Protein AF-A0A9P6BL00-F1 (afdb_monomer_lite)

Sequence (69 aa):
SATNRLIGAKDHASVQINIGDVDENGRYTGSFTTYALSGYVRAQAEADDSINRLATRDGLLSMVWNYQK

Structure (mmCIF, N/CA/C/O backbone):
data_AF-A0A9P6BL00-F1
#
_entry.id   AF-A0A9P6BL00-F1
#
loop_
_atom_site.group_PDB
_atom_site.id
_atom_site.type_symbol
_atom_site.label_atom_id
_atom_site.label_alt_id
_atom_site.label_comp_id
_atom_site.label_asym_id
_atom_site.label_entity_id
_atom_site.label_seq_id
_atom_site.pdbx_PDB_ins_code
_atom_site.Cartn_x
_atom_site.Cartn_y
_atom_site.Cartn_z
_atom_site.occupancy
_atom_site.B_iso_or_equiv
_atom_site.auth_seq_id
_atom_site.auth_comp_id
_atom_site.auth_asym_id
_atom_site.auth_atom_id
_atom_site.pdbx_PDB_model_num
ATOM 1 N N . SER A 1 1 ? -4.043 2.300 -6.127 1.00 55.84 1 SER A N 1
ATOM 2 C CA . SER A 1 1 ? -2.651 1.804 -6.156 1.00 55.84 1 SER A CA 1
ATOM 3 C C . SER A 1 1 ? -1.755 2.840 -6.807 1.00 55.84 1 SER A C 1
ATOM 5 O O . SER A 1 1 ? -2.037 3.208 -7.939 1.00 55.84 1 SER A O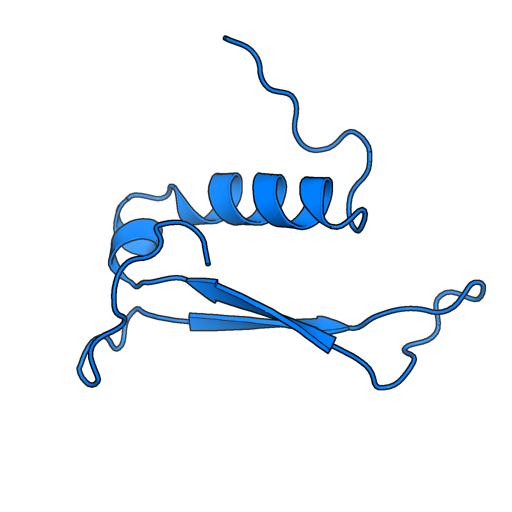 1
ATOM 7 N N . ALA A 1 2 ? -0.766 3.348 -6.064 1.00 52.22 2 ALA A N 1
ATOM 8 C CA . ALA A 1 2 ? 0.102 4.524 -6.285 1.00 52.22 2 ALA A CA 1
ATOM 9 C C . ALA A 1 2 ? 0.164 5.186 -7.683 1.00 52.22 2 ALA A C 1
ATOM 11 O O . ALA A 1 2 ? 0.063 6.402 -7.770 1.00 52.22 2 ALA A O 1
ATOM 12 N N . THR A 1 3 ? 0.309 4.430 -8.775 1.00 58.59 3 THR A N 1
ATOM 13 C CA . THR A 1 3 ? 0.499 4.977 -10.135 1.00 58.59 3 THR A CA 1
ATOM 14 C C . THR A 1 3 ? -0.528 4.510 -11.170 1.00 58.59 3 THR A C 1
ATOM 16 O O . THR A 1 3 ? -0.368 4.798 -12.352 1.00 58.59 3 THR A O 1
ATOM 19 N N . ASN A 1 4 ? -1.578 3.781 -10.764 1.00 64.38 4 ASN A N 1
ATOM 20 C CA . ASN A 1 4 ? -2.587 3.188 -11.664 1.00 64.38 4 ASN A CA 1
ATOM 21 C C . ASN A 1 4 ? -1.987 2.374 -12.835 1.00 64.38 4 ASN A C 1
ATOM 23 O O . ASN A 1 4 ? -2.610 2.186 -13.878 1.00 64.38 4 ASN A O 1
ATOM 27 N N . ARG A 1 5 ? -0.753 1.891 -12.659 1.00 65.50 5 ARG A N 1
ATOM 28 C CA . ARG A 1 5 ? 0.016 1.153 -13.655 1.00 65.50 5 ARG A CA 1
ATOM 29 C C . ARG A 1 5 ? -0.227 -0.344 -13.485 1.00 65.50 5 ARG A C 1
ATOM 31 O O . ARG A 1 5 ? -0.259 -0.844 -12.362 1.00 65.50 5 ARG A O 1
ATOM 38 N N . LEU A 1 6 ? -0.379 -1.054 -14.602 1.00 74.44 6 LEU A N 1
ATOM 39 C CA . LEU A 1 6 ? -0.559 -2.504 -14.599 1.00 74.44 6 LEU A CA 1
ATOM 40 C C . LEU A 1 6 ? 0.681 -3.183 -13.993 1.00 74.44 6 LEU A C 1
ATOM 42 O O . LEU A 1 6 ? 1.798 -2.979 -14.473 1.00 74.44 6 LEU A O 1
ATOM 46 N N . ILE A 1 7 ? 0.482 -3.992 -12.952 1.00 73.00 7 ILE A N 1
ATOM 47 C CA . ILE A 1 7 ? 1.524 -4.852 -12.385 1.00 73.00 7 ILE A CA 1
ATOM 48 C C . ILE A 1 7 ? 1.593 -6.108 -13.257 1.00 73.00 7 ILE A C 1
ATOM 50 O O . ILE A 1 7 ? 0.647 -6.892 -13.311 1.00 73.00 7 ILE A O 1
ATOM 54 N N . GLY A 1 8 ? 2.686 -6.2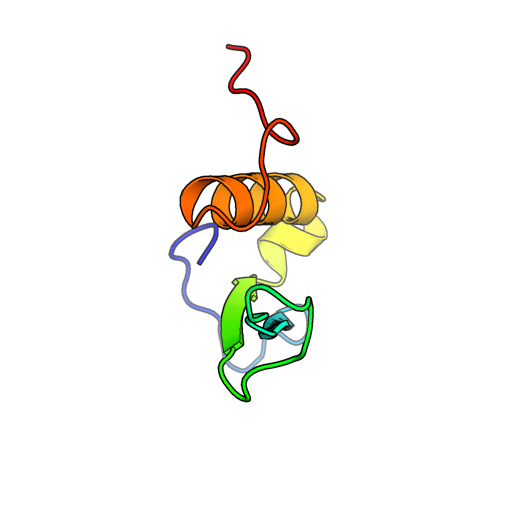65 -14.002 1.00 76.88 8 GLY A N 1
ATOM 55 C CA . GLY A 1 8 ? 2.893 -7.435 -14.855 1.00 76.88 8 GLY A CA 1
ATOM 56 C C . GLY A 1 8 ? 3.256 -8.678 -14.038 1.00 76.88 8 GLY A C 1
ATOM 57 O O . GLY A 1 8 ? 3.922 -8.575 -13.015 1.00 76.88 8 GLY A O 1
ATOM 58 N N . ALA A 1 9 ? 2.905 -9.871 -14.529 1.00 73.06 9 ALA A N 1
ATOM 59 C CA . ALA A 1 9 ? 3.165 -11.140 -13.831 1.00 73.06 9 ALA A CA 1
ATOM 60 C C . ALA A 1 9 ? 4.659 -11.443 -13.570 1.00 73.06 9 ALA A C 1
ATOM 62 O O . ALA A 1 9 ? 4.980 -12.265 -12.720 1.00 73.06 9 ALA A O 1
ATOM 63 N N . LYS A 1 10 ? 5.575 -10.789 -14.299 1.00 77.38 10 LYS A N 1
ATOM 64 C CA . LYS A 1 10 ? 7.035 -10.906 -14.120 1.00 77.38 10 LYS A CA 1
ATOM 65 C C . LYS A 1 10 ? 7.647 -9.757 -13.307 1.00 77.38 10 LYS A C 1
ATOM 67 O O . LYS A 1 10 ? 8.868 -9.673 -13.199 1.00 77.38 10 LYS A O 1
ATOM 72 N N . ASP A 1 11 ? 6.832 -8.855 -12.758 1.00 71.94 11 ASP A N 1
ATOM 73 C CA . ASP A 1 11 ? 7.311 -7.794 -11.869 1.00 71.94 11 ASP A CA 1
ATOM 74 C C . ASP A 1 11 ? 7.511 -8.347 -10.450 1.00 71.94 11 ASP A C 1
ATOM 76 O O . ASP A 1 11 ? 6.686 -8.151 -9.557 1.00 71.94 11 ASP A O 1
ATOM 80 N N . HIS A 1 12 ? 8.631 -9.044 -10.242 1.00 80.56 12 HIS A N 1
ATOM 81 C CA . HIS A 1 12 ? 9.034 -9.577 -8.933 1.00 80.56 12 HIS A CA 1
ATOM 82 C C . HIS A 1 12 ? 9.408 -8.488 -7.918 1.00 80.56 12 HIS A C 1
ATOM 84 O O . HIS A 1 12 ? 9.610 -8.782 -6.742 1.00 80.56 12 HIS A O 1
ATOM 90 N N . ALA A 1 13 ? 9.524 -7.235 -8.364 1.00 80.69 13 ALA A N 1
ATOM 91 C CA . ALA A 1 13 ? 9.752 -6.100 -7.488 1.00 80.69 13 ALA A CA 1
ATOM 92 C C . ALA A 1 13 ? 8.433 -5.488 -6.987 1.00 80.69 13 ALA A C 1
ATOM 94 O O . ALA A 1 13 ? 8.471 -4.674 -6.063 1.00 80.69 13 ALA A O 1
ATOM 95 N N . SER A 1 14 ? 7.275 -5.868 -7.538 1.00 82.38 14 SER A N 1
ATOM 96 C CA . SER A 1 14 ? 5.978 -5.448 -7.004 1.00 82.38 14 SER A CA 1
ATOM 97 C C . SER A 1 14 ? 5.691 -6.075 -5.639 1.00 82.38 14 SER A C 1
ATOM 99 O O . SER A 1 14 ? 6.128 -7.185 -5.338 1.00 82.38 14 SER A O 1
ATOM 101 N N . VAL A 1 15 ? 4.981 -5.338 -4.787 1.00 84.94 15 VAL A N 1
ATOM 102 C CA . VAL A 1 15 ? 4.558 -5.810 -3.462 1.00 84.94 15 VAL A CA 1
ATOM 103 C C . VAL A 1 15 ? 3.115 -5.434 -3.205 1.00 84.94 15 VAL A C 1
ATOM 105 O O . VAL A 1 15 ? 2.625 -4.399 -3.662 1.00 84.94 15 VAL A O 1
ATOM 108 N N . GLN A 1 16 ? 2.464 -6.275 -2.416 1.00 87.94 16 GLN A N 1
ATOM 109 C CA . GLN A 1 16 ? 1.171 -5.999 -1.826 1.00 87.94 16 GLN A CA 1
ATOM 110 C C . GLN A 1 16 ? 1.356 -5.896 -0.313 1.00 87.94 16 GLN A C 1
ATOM 112 O O . GLN A 1 16 ? 1.910 -6.800 0.310 1.00 87.94 16 GLN A O 1
ATOM 117 N N . ILE A 1 17 ? 0.923 -4.779 0.259 1.00 87.31 17 ILE A N 1
ATOM 118 C CA . ILE A 1 17 ? 1.001 -4.489 1.688 1.00 87.31 17 ILE A CA 1
ATOM 119 C C . ILE A 1 17 ? -0.420 -4.521 2.234 1.00 87.31 17 ILE A C 1
ATOM 121 O O . ILE A 1 17 ? -1.285 -3.805 1.736 1.00 87.31 17 ILE A O 1
ATOM 125 N N . ASN A 1 18 ? -0.647 -5.333 3.262 1.00 88.06 18 ASN A N 1
ATOM 126 C CA . ASN A 1 18 ? -1.926 -5.403 3.957 1.00 88.06 18 ASN A CA 1
ATOM 127 C C . ASN A 1 18 ? -1.784 -4.668 5.292 1.00 88.06 18 ASN A C 1
ATOM 129 O O . ASN A 1 18 ? -0.977 -5.068 6.131 1.00 88.06 18 ASN A O 1
ATOM 133 N N . ILE A 1 19 ? -2.557 -3.604 5.486 1.00 85.75 19 ILE A N 1
ATOM 134 C CA . ILE A 1 19 ? -2.649 -2.873 6.749 1.00 85.75 19 ILE A CA 1
ATOM 135 C C . ILE A 1 19 ? -3.864 -3.396 7.495 1.00 85.75 19 ILE A C 1
ATOM 137 O O . ILE A 1 19 ? -4.960 -3.414 6.947 1.00 85.75 19 ILE A O 1
ATOM 141 N N . GLY A 1 20 ? -3.663 -3.879 8.718 1.00 87.88 20 GLY A N 1
ATOM 142 C CA . GLY A 1 20 ? -4.758 -4.401 9.521 1.00 87.88 20 GLY A CA 1
ATOM 143 C C . GLY A 1 20 ? -5.593 -3.281 10.128 1.00 87.88 20 GLY A C 1
ATOM 144 O O . GLY A 1 20 ? -5.038 -2.401 10.783 1.00 87.88 20 GLY A O 1
ATOM 145 N N . ASP A 1 21 ? -6.909 -3.342 9.948 1.00 87.56 21 ASP A N 1
ATOM 146 C CA . ASP A 1 21 ? -7.818 -2.365 10.538 1.00 87.56 21 ASP A CA 1
ATOM 147 C C . ASP A 1 21 ? -7.969 -2.650 12.040 1.00 87.56 21 ASP A C 1
ATOM 149 O O . ASP A 1 21 ? -8.130 -3.806 12.461 1.00 87.56 21 ASP A O 1
ATOM 153 N N . VAL A 1 22 ? -7.911 -1.600 12.858 1.00 88.00 22 VAL A N 1
ATOM 154 C CA . VAL A 1 22 ? -7.981 -1.690 14.322 1.00 88.00 22 VAL A CA 1
ATOM 155 C C . VAL A 1 22 ? -9.291 -1.116 14.854 1.00 88.00 22 VAL A C 1
ATOM 157 O O . VAL A 1 22 ? -9.841 -0.175 14.286 1.00 88.00 22 VAL A O 1
ATOM 160 N N . ASP A 1 23 ? -9.796 -1.700 15.938 1.00 85.12 23 ASP A N 1
ATOM 161 C CA . ASP A 1 23 ? -10.936 -1.171 16.683 1.00 85.12 23 ASP A CA 1
ATOM 162 C C . ASP A 1 23 ? -10.513 -0.030 17.626 1.00 85.12 23 ASP A C 1
ATOM 164 O O . ASP A 1 23 ? -9.332 0.294 17.767 1.00 85.12 23 ASP A O 1
ATOM 168 N N . GLU A 1 24 ? -11.483 0.573 18.315 1.00 85.50 24 GLU A N 1
ATOM 169 C CA . GLU A 1 24 ? -11.250 1.662 19.277 1.00 85.50 24 GLU A CA 1
ATOM 170 C C . GLU A 1 24 ? -10.344 1.261 20.457 1.00 85.50 24 GLU A C 1
ATOM 172 O O . GLU A 1 24 ? -9.743 2.120 21.100 1.00 85.50 24 GLU A O 1
ATOM 177 N N . ASN A 1 25 ? -10.203 -0.040 20.731 1.00 87.38 25 ASN A N 1
ATOM 178 C CA . ASN A 1 25 ? -9.311 -0.575 21.760 1.00 87.38 25 ASN A CA 1
ATOM 179 C C . ASN A 1 25 ? -7.914 -0.907 21.207 1.00 87.38 25 ASN A C 1
ATOM 181 O O . ASN A 1 25 ? -7.098 -1.506 21.914 1.00 87.38 25 ASN A O 1
ATOM 185 N N . GLY A 1 26 ? -7.641 -0.562 19.944 1.00 82.38 26 GLY A N 1
ATOM 186 C CA . GLY A 1 26 ? -6.394 -0.864 19.248 1.00 82.38 26 GLY A CA 1
ATOM 187 C C . GLY A 1 26 ? -6.232 -2.342 18.891 1.00 82.38 26 GLY A C 1
ATOM 188 O O . GLY A 1 26 ? -5.113 -2.790 18.638 1.00 82.38 26 GLY A O 1
ATOM 189 N N . ARG A 1 27 ? -7.312 -3.133 18.901 1.00 87.12 27 ARG A N 1
ATOM 190 C CA . ARG A 1 27 ? -7.274 -4.558 18.558 1.00 87.12 27 ARG A CA 1
ATOM 191 C C . ARG A 1 27 ? -7.559 -4.757 17.086 1.00 87.12 27 ARG A C 1
ATOM 193 O O . ARG A 1 27 ? -8.428 -4.125 16.498 1.00 87.12 27 ARG A O 1
ATOM 200 N N . TYR A 1 28 ? -6.833 -5.697 16.505 1.00 86.56 28 TYR A N 1
ATOM 201 C CA . TYR A 1 28 ? -7.000 -6.069 15.115 1.00 86.56 28 TYR A CA 1
ATOM 202 C C . TYR A 1 28 ? -8.388 -6.688 14.858 1.00 86.56 28 TYR A C 1
ATOM 204 O O . TYR A 1 28 ? -8.786 -7.633 15.539 1.00 86.56 28 TYR A O 1
ATOM 212 N N . THR A 1 29 ? -9.108 -6.163 13.865 1.00 84.00 29 THR A N 1
ATOM 213 C CA . THR A 1 29 ? -10.523 -6.491 13.588 1.00 84.00 29 THR A CA 1
ATOM 214 C C . THR A 1 29 ? -10.730 -7.629 12.587 1.00 84.00 29 THR A C 1
ATOM 216 O O . THR A 1 29 ? -11.864 -8.040 12.354 1.00 84.00 29 THR A O 1
ATOM 219 N N . GLY A 1 30 ? -9.663 -8.151 11.973 1.00 84.31 30 GLY A N 1
ATOM 220 C CA . GLY A 1 30 ? -9.768 -9.168 10.916 1.00 84.31 30 GLY A CA 1
ATOM 221 C C . GLY A 1 30 ? -9.949 -8.601 9.503 1.00 84.31 30 GLY A C 1
ATOM 222 O O . GLY A 1 30 ? -9.873 -9.359 8.536 1.00 84.31 30 GLY A O 1
ATOM 223 N N . SER A 1 31 ? -10.149 -7.286 9.367 1.00 86.12 31 SER A N 1
ATOM 224 C CA . SER A 1 31 ? -10.201 -6.595 8.072 1.00 86.12 31 SER A CA 1
ATOM 225 C C . SER A 1 31 ? -8.840 -6.007 7.707 1.00 86.12 31 SER A C 1
ATOM 227 O O . SER A 1 31 ? -8.021 -5.716 8.582 1.00 86.12 31 SER A O 1
ATOM 229 N N . PHE A 1 32 ? -8.562 -5.902 6.408 1.00 87.25 32 PHE A N 1
ATOM 230 C CA . PHE A 1 32 ? -7.302 -5.363 5.913 1.00 87.25 32 PHE A CA 1
ATOM 231 C C . PHE A 1 32 ? -7.536 -4.324 4.823 1.00 87.25 32 PHE A C 1
ATOM 233 O O . PHE A 1 32 ? -8.116 -4.625 3.776 1.00 87.25 32 PHE A O 1
ATOM 240 N N . THR A 1 33 ? -6.940 -3.154 4.998 1.00 85.25 33 THR A N 1
ATOM 241 C CA . THR A 1 33 ? -6.752 -2.181 3.930 1.00 85.25 33 THR A CA 1
ATOM 242 C C . THR A 1 33 ? -5.505 -2.554 3.128 1.00 85.25 33 THR A C 1
ATOM 244 O O . THR A 1 33 ? -4.385 -2.567 3.635 1.00 85.25 33 THR A O 1
ATOM 247 N N . THR A 1 34 ? -5.691 -2.920 1.860 1.00 86.81 34 THR A N 1
ATOM 248 C CA . THR A 1 34 ? -4.617 -3.451 1.006 1.00 86.81 34 THR A CA 1
ATOM 249 C C . THR A 1 34 ? -4.097 -2.403 0.022 1.00 86.81 34 THR A C 1
ATOM 251 O O . THR A 1 34 ? -4.862 -1.849 -0.768 1.00 86.81 34 THR A O 1
ATOM 254 N N . TYR A 1 35 ? -2.776 -2.221 -0.031 1.00 85.56 35 TYR A N 1
ATOM 255 C CA . TYR A 1 35 ? -2.095 -1.375 -1.009 1.00 85.56 35 TYR A CA 1
ATOM 256 C C . TYR A 1 35 ? -1.166 -2.184 -1.908 1.00 85.56 35 TYR A C 1
ATOM 258 O O . TYR A 1 35 ? -0.259 -2.870 -1.444 1.00 85.56 35 TYR A O 1
ATOM 266 N N . ALA A 1 36 ? -1.357 -2.057 -3.221 1.00 85.88 36 ALA A N 1
ATOM 267 C CA . ALA A 1 36 ? -0.453 -2.625 -4.215 1.00 85.88 36 ALA A CA 1
ATOM 268 C C . ALA A 1 36 ? 0.503 -1.553 -4.755 1.00 85.88 36 ALA A C 1
ATOM 270 O O . ALA A 1 36 ? 0.074 -0.476 -5.190 1.00 85.88 36 ALA A O 1
ATOM 271 N N . LEU A 1 37 ? 1.798 -1.868 -4.757 1.00 83.44 37 LEU A N 1
ATOM 272 C CA . LEU A 1 37 ? 2.875 -1.015 -5.254 1.00 83.44 37 LEU A CA 1
ATOM 273 C C . LEU A 1 37 ? 3.630 -1.750 -6.357 1.00 83.44 37 LEU A C 1
ATOM 275 O O . LEU A 1 37 ? 4.128 -2.858 -6.163 1.00 83.44 37 LEU A O 1
ATOM 279 N N . SER A 1 38 ? 3.742 -1.114 -7.521 1.00 83.38 38 SER A N 1
ATOM 280 C CA . SER A 1 38 ? 4.556 -1.633 -8.624 1.00 83.38 38 SER A CA 1
ATOM 281 C C . SER A 1 38 ? 6.047 -1.557 -8.291 1.00 83.38 38 SER A C 1
ATOM 283 O O . SER A 1 38 ? 6.478 -0.598 -7.639 1.00 83.38 38 SER A O 1
ATOM 285 N N . GLY A 1 39 ? 6.849 -2.481 -8.824 1.00 80.50 39 GLY A N 1
ATOM 286 C CA . GLY A 1 39 ? 8.300 -2.481 -8.633 1.00 80.50 39 GLY A CA 1
ATOM 287 C C . GLY A 1 39 ? 8.986 -1.214 -9.145 1.00 80.50 39 GLY A C 1
ATOM 288 O O . GLY A 1 39 ? 9.984 -0.779 -8.582 1.00 80.50 39 GLY A O 1
ATOM 289 N N . TYR A 1 40 ? 8.397 -0.557 -10.147 1.00 81.62 40 TYR A N 1
ATOM 290 C CA . TYR A 1 40 ? 8.884 0.714 -10.686 1.00 81.62 40 TYR A CA 1
ATOM 291 C C . TYR A 1 40 ? 8.925 1.837 -9.635 1.00 81.62 40 TYR A C 1
ATOM 293 O O . TYR A 1 40 ? 9.957 2.475 -9.460 1.00 81.62 40 TYR A O 1
ATOM 301 N N . VAL A 1 41 ? 7.829 2.040 -8.897 1.00 82.00 41 VAL A N 1
ATOM 302 C CA . VAL A 1 41 ? 7.727 3.075 -7.845 1.00 82.00 41 VAL A CA 1
ATOM 303 C C . VAL A 1 41 ? 8.690 2.776 -6.691 1.00 82.00 41 VAL A C 1
ATOM 305 O O . VAL A 1 41 ? 9.284 3.684 -6.117 1.00 82.00 41 VAL A O 1
ATOM 308 N N . ARG A 1 42 ? 8.910 1.489 -6.387 1.00 81.25 42 ARG A N 1
ATOM 309 C CA . ARG A 1 42 ? 9.912 1.062 -5.398 1.00 81.25 42 ARG A CA 1
ATOM 310 C C . ARG A 1 42 ? 11.340 1.330 -5.859 1.00 81.25 42 ARG A C 1
ATOM 312 O O . ARG A 1 42 ? 12.152 1.760 -5.050 1.00 81.25 42 ARG A O 1
ATOM 319 N N . ALA A 1 43 ? 11.638 1.117 -7.139 1.00 83.00 43 ALA A N 1
ATOM 320 C CA . ALA A 1 43 ? 12.956 1.394 -7.706 1.00 83.00 43 ALA A CA 1
ATOM 321 C C . ALA A 1 43 ? 13.286 2.897 -7.747 1.00 83.00 43 ALA A C 1
ATOM 323 O O . ALA A 1 43 ? 14.450 3.259 -7.629 1.00 83.00 43 ALA A O 1
ATOM 324 N N . GLN A 1 44 ? 12.276 3.764 -7.879 1.00 83.81 44 GLN A N 1
ATOM 325 C CA . GLN A 1 44 ? 12.430 5.226 -7.845 1.00 83.81 44 GLN A CA 1
ATOM 326 C C . GLN A 1 44 ? 12.491 5.810 -6.422 1.00 83.81 44 GLN A C 1
ATOM 328 O O . GLN A 1 44 ? 12.595 7.019 -6.271 1.00 83.81 44 GLN A O 1
ATOM 333 N N . ALA A 1 45 ? 12.409 4.974 -5.378 1.00 80.44 45 ALA A N 1
ATOM 334 C CA . ALA A 1 45 ? 12.306 5.396 -3.977 1.00 80.44 45 ALA A CA 1
ATOM 335 C C . ALA A 1 45 ? 11.079 6.281 -3.643 1.00 80.44 45 ALA A C 1
ATOM 337 O O . ALA A 1 45 ? 10.971 6.793 -2.535 1.00 80.44 45 ALA A O 1
ATOM 338 N N . GLU A 1 46 ? 10.095 6.379 -4.543 1.00 81.50 46 GLU A N 1
ATOM 339 C CA . GLU A 1 46 ? 8.832 7.114 -4.340 1.00 81.50 46 GLU A CA 1
ATOM 340 C C . GLU A 1 46 ? 7.745 6.265 -3.654 1.00 81.50 46 GLU A C 1
ATOM 342 O O . GLU A 1 46 ? 6.598 6.689 -3.483 1.00 81.50 46 GLU A O 1
ATOM 347 N N . ALA A 1 47 ? 8.078 5.024 -3.285 1.00 82.00 47 ALA A N 1
ATOM 348 C CA . ALA A 1 47 ? 7.144 4.107 -2.641 1.00 82.00 47 ALA A CA 1
ATOM 349 C C . ALA A 1 47 ? 6.703 4.590 -1.256 1.00 82.00 47 ALA A C 1
ATOM 351 O O . ALA A 1 47 ? 5.539 4.404 -0.914 1.00 82.00 47 ALA A O 1
ATOM 352 N N . ASP A 1 48 ? 7.600 5.223 -0.497 1.00 82.88 48 ASP A N 1
ATOM 353 C CA . ASP A 1 48 ? 7.297 5.737 0.841 1.00 82.88 48 ASP A CA 1
ATOM 354 C C . ASP A 1 48 ? 6.282 6.892 0.7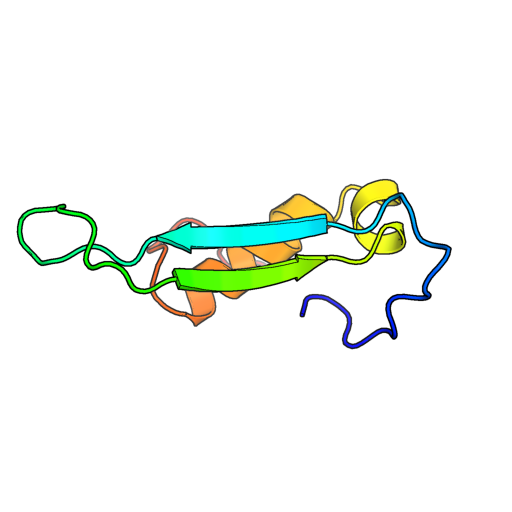90 1.00 82.88 48 ASP A C 1
ATOM 356 O O . ASP A 1 48 ? 5.206 6.796 1.380 1.00 82.88 48 ASP A O 1
ATOM 360 N N . A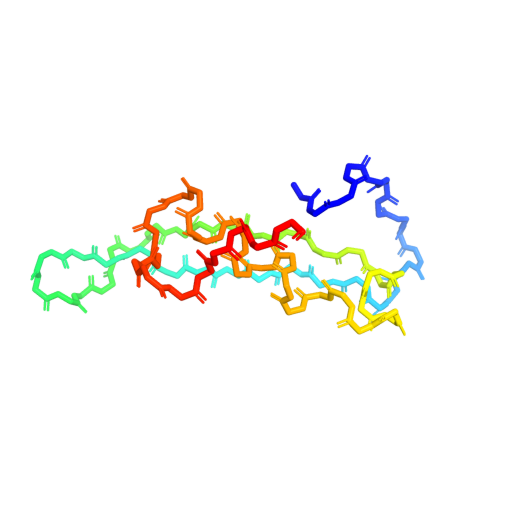SP A 1 49 ? 6.553 7.921 -0.022 1.00 84.06 49 ASP A N 1
ATOM 361 C CA . ASP A 1 49 ? 5.636 9.056 -0.210 1.00 84.06 49 ASP A CA 1
ATOM 362 C C . ASP A 1 49 ? 4.264 8.601 -0.732 1.00 84.06 49 ASP A C 1
ATOM 364 O O . ASP A 1 49 ? 3.216 9.029 -0.243 1.00 84.06 49 ASP A O 1
ATOM 368 N N . SER A 1 50 ? 4.258 7.643 -1.664 1.00 83.38 50 SER A N 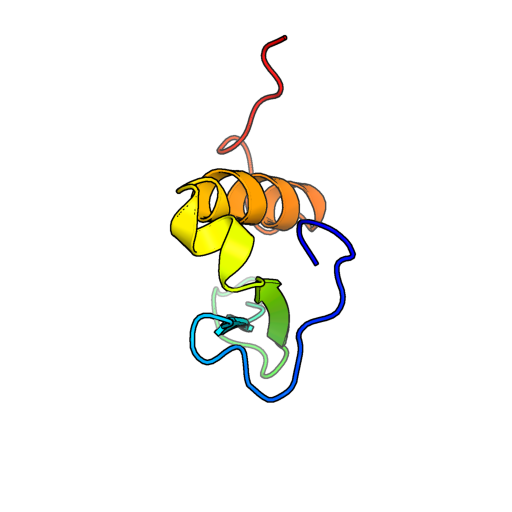1
ATOM 369 C CA . SER A 1 50 ? 3.024 7.066 -2.199 1.00 83.38 50 SER A CA 1
ATOM 370 C C . SER A 1 50 ? 2.183 6.364 -1.128 1.00 83.38 50 SER A C 1
ATOM 372 O O . SER A 1 50 ? 0.959 6.508 -1.133 1.00 83.38 50 SER A O 1
ATOM 374 N N . ILE A 1 51 ? 2.805 5.595 -0.226 1.00 84.38 51 ILE A N 1
ATOM 375 C CA . ILE A 1 51 ? 2.100 4.940 0.885 1.00 84.38 51 ILE A CA 1
ATOM 376 C C . ILE A 1 51 ? 1.577 5.990 1.857 1.00 84.38 51 ILE A C 1
ATOM 378 O O . ILE A 1 51 ? 0.398 5.940 2.197 1.00 84.38 51 ILE A O 1
ATOM 382 N N . ASN A 1 52 ? 2.409 6.950 2.262 1.00 85.00 52 ASN A N 1
ATOM 383 C CA . ASN A 1 52 ? 2.020 7.990 3.215 1.00 85.00 52 ASN A CA 1
ATOM 384 C C . ASN A 1 52 ? 0.821 8.788 2.696 1.00 85.00 52 ASN A C 1
ATOM 386 O O . ASN A 1 52 ? -0.172 8.956 3.402 1.00 85.00 52 ASN A O 1
ATOM 390 N N . ARG A 1 53 ? 0.839 9.171 1.416 1.00 83.81 53 ARG A N 1
ATOM 391 C CA . ARG A 1 53 ? -0.286 9.848 0.767 1.00 83.81 53 ARG A CA 1
ATOM 392 C C . ARG A 1 53 ? -1.560 8.997 0.732 1.00 83.81 53 ARG A C 1
ATOM 394 O O . ARG A 1 53 ? -2.648 9.531 0.949 1.00 83.81 53 ARG A O 1
ATOM 401 N N . LEU A 1 54 ? -1.455 7.701 0.425 1.00 84.00 54 LEU A N 1
ATOM 402 C CA . LEU A 1 54 ? -2.610 6.793 0.385 1.00 84.00 54 LEU A CA 1
ATOM 403 C C . LEU A 1 54 ? -3.180 6.542 1.786 1.00 84.00 54 LEU A C 1
ATOM 405 O O . LEU A 1 54 ? -4.384 6.667 1.977 1.00 84.00 54 LEU A O 1
ATOM 409 N N . ALA A 1 55 ? -2.322 6.284 2.770 1.00 83.00 55 ALA A N 1
ATOM 410 C CA . ALA A 1 55 ? -2.716 6.038 4.151 1.00 83.00 55 ALA A CA 1
ATOM 411 C C . ALA A 1 55 ? -3.317 7.287 4.817 1.00 83.00 55 ALA A C 1
ATOM 413 O O . ALA A 1 55 ? -4.286 7.178 5.565 1.00 83.00 55 ALA A O 1
ATOM 414 N N . THR A 1 56 ? -2.812 8.490 4.516 1.00 82.75 56 THR A N 1
ATOM 415 C CA . THR A 1 56 ? -3.444 9.743 4.963 1.00 82.75 56 THR A CA 1
ATOM 416 C C . THR A 1 56 ? -4.795 9.971 4.288 1.00 82.75 56 THR A C 1
ATOM 418 O O . THR A 1 56 ? -5.738 10.402 4.948 1.00 82.75 56 THR A O 1
ATOM 421 N N . ARG A 1 57 ? -4.935 9.652 2.993 1.00 80.69 57 ARG A N 1
ATOM 422 C CA . ARG A 1 57 ? -6.226 9.749 2.290 1.00 80.69 57 ARG A CA 1
ATOM 423 C C . ARG A 1 57 ? -7.275 8.802 2.875 1.00 80.69 57 ARG A C 1
ATOM 425 O O . ARG A 1 57 ? -8.431 9.198 2.990 1.00 80.69 57 ARG A O 1
ATOM 432 N N . ASP A 1 58 ? -6.868 7.593 3.236 1.00 80.38 58 ASP A N 1
ATOM 433 C CA . ASP A 1 58 ? -7.757 6.576 3.803 1.00 80.38 58 ASP A CA 1
ATOM 434 C C . ASP A 1 58 ? -7.970 6.763 5.319 1.00 80.38 58 ASP A C 1
ATOM 436 O O . ASP A 1 58 ? -8.661 5.973 5.953 1.00 80.38 58 ASP A O 1
ATOM 440 N N . GLY A 1 59 ? -7.416 7.832 5.909 1.00 80.25 59 GLY A N 1
ATOM 441 C CA . GLY A 1 59 ? -7.634 8.205 7.309 1.00 80.25 59 GLY A CA 1
ATOM 442 C C . GLY A 1 59 ? -6.859 7.365 8.327 1.00 80.25 59 GLY A C 1
ATOM 443 O O . GLY A 1 59 ? -7.046 7.547 9.526 1.00 80.25 59 GLY A O 1
ATOM 444 N N . LEU A 1 60 ? -5.966 6.483 7.868 1.00 78.75 60 LEU A N 1
ATOM 445 C CA . LEU A 1 60 ? -5.112 5.642 8.714 1.00 78.75 60 LEU A CA 1
ATOM 446 C C . LEU A 1 60 ? -3.984 6.443 9.381 1.00 78.75 60 LEU A C 1
ATOM 448 O O . LEU A 1 60 ? -3.490 6.059 10.438 1.00 78.75 60 LEU A O 1
ATOM 452 N N . LEU A 1 61 ? -3.566 7.554 8.767 1.00 78.19 61 LEU A N 1
ATOM 453 C CA . LEU A 1 61 ? -2.536 8.452 9.290 1.00 78.19 61 LEU A CA 1
ATOM 454 C C . LEU A 1 61 ? -3.067 9.881 9.387 1.00 78.19 61 LEU A C 1
ATOM 456 O O . LEU A 1 61 ? -3.551 10.435 8.400 1.00 78.19 61 LEU A O 1
ATOM 460 N N . SER A 1 62 ? -2.887 10.517 10.543 1.00 72.44 62 SER A N 1
ATOM 461 C CA . SER A 1 62 ? -3.119 11.951 10.729 1.00 72.44 62 SER A CA 1
ATOM 462 C C . SER A 1 62 ? -1.781 12.691 10.855 1.00 72.44 62 SER A C 1
ATOM 464 O O . SER A 1 62 ? -0.860 12.226 11.517 1.00 72.44 62 SER A O 1
ATOM 466 N N . MET A 1 63 ? -1.655 13.842 10.181 1.00 63.84 63 MET A N 1
ATOM 467 C CA . MET A 1 63 ? -0.492 14.755 10.239 1.00 63.84 63 MET A CA 1
ATOM 468 C C . MET A 1 63 ? 0.865 14.240 9.714 1.00 63.84 63 MET A C 1
ATOM 470 O O . MET A 1 63 ? 1.852 14.961 9.822 1.00 63.84 63 MET A O 1
ATOM 474 N N . VAL A 1 64 ? 0.944 13.049 9.114 1.00 65.38 64 VAL A N 1
ATOM 475 C CA . VAL A 1 64 ? 2.222 12.505 8.602 1.00 65.38 64 VAL A CA 1
ATOM 476 C C . VAL A 1 64 ? 2.587 13.050 7.216 1.00 65.38 64 VAL A C 1
ATOM 478 O O . VAL A 1 64 ? 3.760 13.279 6.938 1.00 65.38 64 VAL A O 1
ATOM 481 N N . TRP A 1 65 ? 1.599 13.303 6.354 1.00 66.62 65 TRP A N 1
ATOM 482 C CA . TRP A 1 65 ? 1.819 13.811 4.998 1.00 66.62 65 TRP A CA 1
ATOM 483 C C . TRP A 1 65 ? 1.151 15.174 4.810 1.00 66.62 65 TRP A C 1
ATOM 485 O O . TRP A 1 65 ? -0.031 15.343 5.118 1.00 66.62 65 TRP A O 1
ATOM 495 N N . ASN A 1 66 ? 1.900 16.149 4.291 1.00 58.97 66 ASN A N 1
ATOM 496 C CA . ASN A 1 66 ? 1.398 17.483 3.983 1.00 58.97 66 ASN A CA 1
ATOM 497 C C . ASN A 1 66 ? 1.828 17.865 2.564 1.00 58.97 66 ASN A C 1
ATOM 499 O O . ASN A 1 66 ? 3.010 17.789 2.233 1.00 58.97 66 ASN A O 1
ATOM 503 N N . TYR A 1 67 ? 0.876 18.273 1.723 1.00 55.34 67 TYR A N 1
ATOM 504 C CA . TYR A 1 67 ? 1.179 18.734 0.371 1.00 55.34 67 TYR A CA 1
ATOM 505 C C . TYR A 1 67 ? 1.807 20.129 0.452 1.00 55.34 67 TYR A C 1
ATOM 507 O O . TYR A 1 67 ? 1.105 21.140 0.427 1.00 55.34 67 TYR A O 1
ATOM 515 N N . GLN A 1 68 ? 3.130 20.190 0.587 1.00 60.12 68 GLN A N 1
ATOM 516 C CA . GLN A 1 68 ? 3.872 21.433 0.407 1.00 60.12 6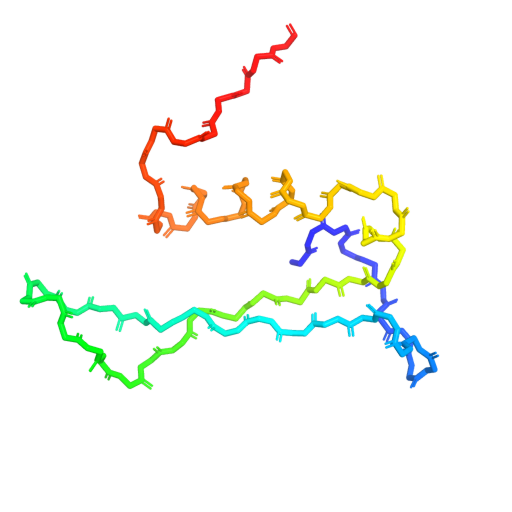8 GLN A CA 1
ATOM 517 C C . GLN A 1 68 ? 4.266 21.538 -1.066 1.00 60.12 68 GLN A C 1
ATOM 519 O O . GLN A 1 68 ? 4.963 20.677 -1.597 1.00 60.12 68 GLN A O 1
ATOM 524 N N . LYS A 1 69 ? 3.703 22.549 -1.725 1.00 45.38 69 LYS A N 1
ATOM 525 C CA . LYS A 1 69 ? 3.865 22.823 -3.152 1.00 45.38 69 LYS A CA 1
ATOM 526 C C . LYS A 1 69 ? 5.185 23.524 -3.442 1.00 45.38 69 LYS A C 1
ATOM 528 O O . LYS A 1 69 ? 5.557 24.393 -2.622 1.00 45.38 69 LYS A O 1
#

Secondary structure (DSSP, 8-state):
-TT-----TT-TT-EEEEEEEE-TTS-EEEEEEEEEE-HHHHHTTTHHHHHHHHHHHTTS-SSS-----

pLDDT: mean 78.64, std 9.93, range [45.38, 88.06]

Radius of gyration: 13.64 Å; chains: 1; bounding box: 24×34×37 Å

Foldseek 3Di:
DQPPDDADPPQPLKDKDWAFDADPVRDGDPDTDIDIDGSVCVVVVVVVVSVQVVCVVVVVDDPPDDPDD